Protein AF-A0A562WDZ0-F1 (afdb_monomer_lite)

Organism: NCBI:txid47875

Sequence (104 aa):
MWRRTAVRVGLAQTERVRPPLWSSRPQTVAVRRELVPAVRVQVRRWGVEVDAATVGRLGLVEFQNAAGHLVGAWRVPQVRVAQVRPGLVRLRALLVCPLTRTAV

Secondary structure (DSSP, 8-state):
-HHHHHHHTT--EEEEEPPPTTSSS-TTSPEEEEE---EEEEEETTEEEEEEE-BTTB-HHHHHHHHHHHHHHHT-SEEEEEEEETTEEEEEEESS-TTT----

Structure (mmCIF, N/CA/C/O backbone):
data_AF-A0A562WDZ0-F1
#
_entry.id   AF-A0A562WDZ0-F1
#
loop_
_atom_site.group_PDB
_atom_site.id
_atom_site.type_symbol
_atom_site.label_atom_id
_atom_site.label_alt_id
_atom_site.label_comp_id
_atom_site.label_asym_id
_atom_site.label_entity_id
_atom_site.label_seq_id
_atom_site.pdbx_PDB_ins_code
_atom_site.Cartn_x
_atom_site.Cartn_y
_atom_site.Cartn_z
_atom_site.occupancy
_atom_site.B_iso_or_equiv
_atom_site.auth_seq_id
_atom_site.auth_comp_id
_atom_site.auth_asym_id
_atom_site.auth_atom_id
_atom_site.pdbx_PDB_model_num
ATOM 1 N N . MET A 1 1 ? 0.479 -16.242 -5.091 1.00 71.94 1 MET A N 1
ATOM 2 C CA . MET A 1 1 ? -0.889 -16.106 -5.645 1.00 71.94 1 MET A CA 1
ATOM 3 C C . MET A 1 1 ? -1.180 -14.680 -6.132 1.00 71.94 1 MET A C 1
ATOM 5 O O . MET A 1 1 ? -1.587 -14.538 -7.275 1.00 71.94 1 MET A O 1
ATOM 9 N N . TRP A 1 2 ? -0.848 -13.638 -5.354 1.00 76.81 2 TRP A N 1
ATOM 10 C CA . TRP A 1 2 ? -1.072 -12.216 -5.686 1.00 76.81 2 TRP A CA 1
ATOM 11 C C . TRP A 1 2 ? -0.631 -11.764 -7.088 1.00 76.81 2 TRP A C 1
ATOM 13 O O . TRP A 1 2 ? -1.426 -11.160 -7.797 1.00 76.81 2 TRP A O 1
ATOM 23 N N . ARG A 1 3 ? 0.591 -12.108 -7.529 1.00 78.56 3 ARG A N 1
ATOM 24 C CA . ARG A 1 3 ? 1.109 -11.650 -8.831 1.00 78.56 3 ARG A CA 1
ATOM 25 C C . ARG A 1 3 ? 0.160 -11.967 -9.991 1.00 78.56 3 ARG A C 1
ATOM 27 O O . ARG A 1 3 ? -0.154 -11.077 -10.762 1.00 78.56 3 ARG A O 1
ATOM 34 N N . ARG A 1 4 ? -0.329 -13.212 -10.088 1.00 82.06 4 ARG A N 1
ATOM 35 C CA . ARG A 1 4 ? -1.247 -13.632 -11.166 1.00 82.06 4 ARG A CA 1
ATOM 36 C C . ARG A 1 4 ? -2.606 -12.945 -11.061 1.00 82.06 4 ARG A C 1
ATOM 38 O O . ARG A 1 4 ? -3.182 -12.603 -12.085 1.00 82.06 4 ARG A O 1
ATOM 45 N N . THR A 1 5 ? -3.116 -12.765 -9.844 1.00 81.94 5 THR A N 1
ATOM 46 C CA . THR A 1 5 ? -4.384 -12.068 -9.612 1.00 81.94 5 THR A CA 1
ATOM 47 C C . THR A 1 5 ? -4.288 -10.626 -10.078 1.00 81.94 5 THR A C 1
ATOM 49 O O . THR A 1 5 ? -5.119 -10.209 -10.872 1.00 81.94 5 THR A O 1
ATOM 52 N N . ALA A 1 6 ? -3.245 -9.906 -9.661 1.00 78.94 6 ALA A N 1
ATOM 53 C CA . ALA A 1 6 ? -3.036 -8.510 -10.020 1.00 78.94 6 ALA A CA 1
ATOM 54 C C . ALA A 1 6 ? -2.981 -8.305 -11.543 1.00 78.94 6 ALA A C 1
ATOM 56 O O . ALA A 1 6 ? -3.672 -7.430 -12.048 1.00 78.94 6 ALA A O 1
ATOM 57 N N . VAL A 1 7 ? -2.272 -9.174 -12.277 1.00 80.31 7 VAL A N 1
ATOM 58 C CA . VAL A 1 7 ? -2.290 -9.174 -13.755 1.00 80.31 7 VAL A CA 1
ATOM 59 C C . VAL A 1 7 ? -3.715 -9.326 -14.297 1.00 80.31 7 VAL A C 1
ATOM 61 O O . VAL A 1 7 ? -4.162 -8.535 -15.121 1.00 80.31 7 VAL A O 1
ATOM 64 N N . ARG A 1 8 ? -4.456 -10.335 -13.820 1.00 80.12 8 ARG A N 1
ATOM 65 C CA . ARG A 1 8 ? -5.803 -10.657 -14.324 1.00 80.12 8 ARG A CA 1
ATOM 66 C C . ARG A 1 8 ? -6.832 -9.564 -14.062 1.00 80.12 8 ARG A C 1
ATOM 68 O O . ARG A 1 8 ? -7.742 -9.408 -14.864 1.00 80.12 8 ARG A O 1
ATOM 75 N N . VAL A 1 9 ? -6.699 -8.838 -12.954 1.00 76.69 9 VAL A N 1
ATOM 76 C CA . VAL A 1 9 ? -7.614 -7.744 -12.598 1.00 76.69 9 VAL A CA 1
ATOM 77 C C . VAL A 1 9 ? -7.127 -6.374 -13.084 1.00 76.69 9 VAL A C 1
ATOM 79 O O . VAL A 1 9 ? -7.683 -5.357 -12.685 1.00 76.69 9 VAL A O 1
ATOM 82 N N . GLY A 1 10 ? -6.079 -6.322 -13.916 1.00 69.12 10 GLY A N 1
ATOM 83 C CA . GLY A 1 10 ? -5.545 -5.067 -14.458 1.00 69.12 10 GLY A CA 1
ATOM 84 C C . GLY A 1 10 ? -4.787 -4.201 -13.444 1.00 69.12 10 GLY A C 1
ATOM 85 O O . GLY A 1 10 ? -4.484 -3.047 -13.727 1.00 69.12 10 GLY A O 1
ATOM 86 N N . LEU A 1 11 ? -4.429 -4.749 -12.279 1.00 73.69 11 LEU A N 1
ATOM 87 C CA . LEU A 1 11 ? -3.598 -4.103 -11.255 1.00 73.69 11 LEU A CA 1
ATOM 88 C C . LEU A 1 11 ? -2.102 -4.308 -11.536 1.00 73.69 11 LEU A C 1
ATOM 90 O O . LEU A 1 11 ? -1.316 -4.667 -10.654 1.00 73.69 11 LEU A O 1
ATOM 94 N N . ALA A 1 12 ? -1.711 -4.106 -12.790 1.00 78.75 12 ALA A N 1
ATOM 95 C CA . ALA A 1 12 ? -0.340 -4.220 -13.247 1.00 78.75 12 ALA A CA 1
ATOM 96 C C . ALA A 1 12 ? -0.012 -3.052 -14.177 1.00 78.75 12 ALA A C 1
ATOM 98 O O . ALA A 1 12 ? -0.752 -2.751 -15.113 1.00 78.75 12 ALA A O 1
ATOM 99 N N . GLN A 1 13 ? 1.113 -2.384 -13.929 1.00 76.75 13 GLN A N 1
ATOM 100 C CA . GLN A 1 13 ? 1.575 -1.313 -14.799 1.00 76.75 13 GLN A CA 1
ATOM 101 C C . GLN A 1 13 ? 2.467 -1.905 -15.887 1.00 76.75 13 GLN A C 1
ATOM 103 O O . GLN A 1 13 ? 3.439 -2.594 -15.595 1.00 76.75 13 GLN A O 1
ATOM 108 N N . THR A 1 14 ? 2.164 -1.617 -17.150 1.00 80.50 14 THR A N 1
ATOM 109 C CA . THR A 1 14 ? 3.046 -1.991 -18.259 1.00 80.50 14 THR A CA 1
ATOM 110 C C . THR A 1 14 ? 3.945 -0.815 -18.611 1.00 80.50 14 THR A C 1
ATOM 112 O O . THR A 1 14 ? 3.466 0.270 -18.931 1.00 80.50 14 THR A O 1
ATOM 115 N N . GLU A 1 15 ? 5.252 -1.034 -18.583 1.00 78.69 15 GLU A N 1
ATOM 116 C CA . GLU A 1 15 ? 6.261 -0.063 -18.992 1.00 78.69 15 GLU A CA 1
ATOM 117 C C . GLU A 1 15 ? 6.969 -0.544 -20.264 1.00 78.69 15 GLU A C 1
ATOM 119 O O . GLU A 1 15 ? 7.168 -1.743 -20.463 1.00 78.69 15 GLU A O 1
ATOM 124 N N . ARG A 1 16 ? 7.354 0.383 -21.147 1.00 77.94 16 ARG A N 1
ATOM 125 C CA . ARG A 1 16 ? 8.248 0.081 -22.272 1.00 77.94 16 ARG A CA 1
ATOM 126 C 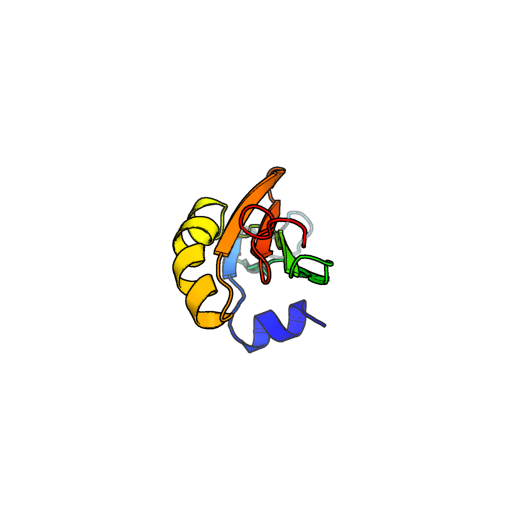C . ARG A 1 16 ? 9.686 0.284 -21.815 1.00 77.94 16 ARG A C 1
ATOM 128 O O . ARG A 1 16 ? 10.072 1.401 -21.497 1.00 77.94 16 ARG A O 1
ATOM 135 N N . VAL A 1 17 ? 10.469 -0.785 -21.820 1.00 78.62 17 VAL A N 1
ATOM 136 C CA . VAL A 1 17 ? 11.868 -0.780 -21.388 1.00 78.62 17 VAL A CA 1
ATOM 137 C C . VAL A 1 17 ? 12.739 -1.286 -22.533 1.00 78.62 17 VAL A C 1
ATOM 139 O O . VAL A 1 17 ? 12.296 -2.091 -23.360 1.00 78.62 17 VAL A O 1
ATOM 142 N N . ARG A 1 18 ? 13.988 -0.815 -22.598 1.00 76.31 18 ARG A N 1
ATOM 143 C CA . ARG A 1 18 ? 14.978 -1.415 -23.497 1.00 76.31 18 ARG A CA 1
ATOM 144 C C . ARG A 1 18 ? 15.192 -2.889 -23.126 1.00 76.31 18 ARG A C 1
ATOM 146 O O . ARG A 1 18 ? 15.087 -3.237 -21.946 1.00 76.31 18 ARG A O 1
ATOM 153 N N . PRO A 1 19 ? 15.483 -3.760 -24.104 1.00 76.56 19 PRO A N 1
ATOM 154 C CA . PRO A 1 19 ? 15.826 -5.139 -23.808 1.00 76.56 19 PRO A CA 1
ATOM 155 C C . PRO A 1 19 ? 17.031 -5.185 -22.857 1.00 76.56 19 PRO A C 1
ATOM 157 O O . PRO A 1 19 ? 17.943 -4.365 -22.996 1.00 76.56 19 PRO A O 1
ATOM 160 N N . PRO A 1 20 ? 17.059 -6.115 -21.889 1.00 78.50 20 PRO A N 1
ATOM 161 C CA . PRO A 1 20 ? 18.239 -6.291 -21.060 1.00 78.50 20 PRO A CA 1
ATOM 162 C C . PRO A 1 20 ? 19.452 -6.677 -21.918 1.00 78.50 20 PRO A C 1
ATOM 164 O O . PRO A 1 20 ? 19.304 -7.355 -22.936 1.00 78.50 20 PRO A O 1
ATOM 167 N N . LEU A 1 21 ? 20.651 -6.279 -21.478 1.00 78.12 21 LEU A N 1
ATOM 168 C CA . LEU A 1 21 ? 21.916 -6.483 -22.207 1.00 78.12 21 LEU A CA 1
ATOM 169 C C . LEU A 1 21 ? 22.209 -7.955 -22.537 1.00 78.12 21 LEU A C 1
ATOM 171 O O . LEU A 1 21 ? 22.871 -8.239 -23.524 1.00 78.12 21 LEU A O 1
ATOM 175 N N . TRP A 1 22 ? 21.687 -8.884 -21.734 1.00 77.19 22 TRP A N 1
ATOM 176 C CA . TRP A 1 22 ? 21.825 -10.328 -21.934 1.00 77.19 22 TRP A CA 1
ATOM 177 C C . TRP A 1 22 ? 20.794 -10.925 -22.907 1.00 77.19 22 TRP A C 1
ATOM 179 O O . TRP A 1 22 ? 20.811 -12.129 -23.151 1.00 77.19 22 TRP A O 1
ATOM 189 N N . SER A 1 23 ? 19.866 -10.127 -23.444 1.00 79.75 23 SER A N 1
ATOM 190 C CA . SER A 1 23 ? 18.858 -10.620 -24.385 1.00 79.75 23 SER A CA 1
ATOM 191 C C . SER A 1 23 ? 19.358 -10.583 -25.827 1.00 79.75 23 SER A C 1
ATOM 193 O O . SER A 1 23 ? 19.964 -9.610 -26.261 1.00 79.75 23 SER A O 1
ATOM 195 N N . SER A 1 24 ? 19.005 -11.603 -26.610 1.00 79.94 24 SER A N 1
ATOM 196 C CA . SER A 1 24 ? 19.299 -11.687 -28.051 1.00 79.94 24 SER A CA 1
ATOM 197 C C . SER A 1 24 ? 18.479 -10.707 -28.906 1.00 79.94 24 SER A C 1
ATOM 199 O O . SER A 1 24 ? 18.517 -10.770 -30.132 1.00 79.94 24 SER A O 1
ATOM 201 N N . ARG A 1 25 ? 17.669 -9.841 -28.281 1.00 76.81 25 ARG A N 1
ATOM 202 C CA . ARG A 1 25 ? 16.798 -8.895 -28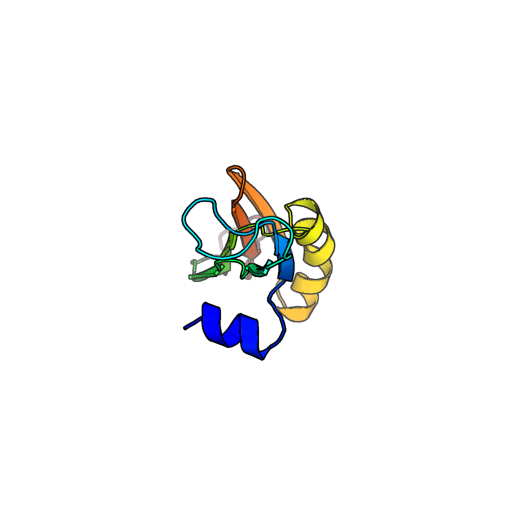.984 1.00 76.81 25 ARG A CA 1
ATOM 203 C C . ARG A 1 25 ? 17.585 -7.631 -29.339 1.00 76.81 25 ARG A C 1
ATOM 205 O O . ARG A 1 25 ? 18.309 -7.126 -28.481 1.00 76.81 25 ARG A O 1
ATOM 212 N N . PRO A 1 26 ? 17.398 -7.066 -30.544 1.00 79.19 26 PRO A N 1
ATOM 213 C CA . PRO A 1 26 ? 18.021 -5.797 -30.902 1.00 79.19 26 PRO A CA 1
ATOM 214 C C . PRO A 1 26 ? 17.626 -4.701 -29.905 1.00 79.19 26 PRO A C 1
ATOM 216 O O . PRO A 1 26 ? 16.447 -4.568 -29.573 1.00 79.19 26 PRO A O 1
ATOM 219 N N . GLN A 1 27 ? 18.586 -3.883 -29.456 1.00 73.94 27 GLN A N 1
ATOM 220 C CA . GLN A 1 27 ? 18.336 -2.805 -28.480 1.00 73.94 27 GLN A CA 1
ATOM 221 C C . GLN A 1 27 ? 17.356 -1.729 -28.983 1.00 73.94 27 GLN A C 1
ATOM 223 O O . GLN A 1 27 ? 16.826 -0.949 -28.191 1.00 73.94 27 GLN A O 1
ATOM 228 N N . THR A 1 28 ? 17.096 -1.705 -30.290 1.00 73.25 28 THR A N 1
ATOM 229 C CA . THR A 1 28 ? 16.113 -0.852 -30.965 1.00 73.25 28 THR A CA 1
ATOM 230 C C . THR A 1 28 ? 14.664 -1.302 -30.749 1.00 73.25 28 THR A C 1
ATOM 232 O O . THR A 1 28 ? 13.744 -0.525 -30.998 1.00 73.25 28 THR A O 1
ATOM 235 N N . VAL A 1 29 ? 14.429 -2.522 -30.252 1.00 76.19 29 VAL A N 1
ATOM 236 C CA . VAL A 1 29 ? 13.083 -3.073 -30.035 1.00 76.19 29 VAL A CA 1
ATOM 237 C C . VAL A 1 29 ? 12.636 -2.843 -28.591 1.00 76.19 29 VAL A C 1
ATOM 239 O O . VAL A 1 29 ? 13.205 -3.398 -27.655 1.00 76.19 29 VAL A O 1
ATOM 242 N N . ALA A 1 30 ? 11.573 -2.061 -28.390 1.00 75.50 30 ALA A N 1
ATOM 243 C CA . ALA A 1 30 ? 11.003 -1.841 -27.061 1.00 75.50 30 ALA A CA 1
ATOM 244 C C . ALA A 1 30 ? 10.338 -3.118 -26.514 1.00 75.50 30 ALA A C 1
ATOM 246 O O . ALA A 1 30 ? 9.452 -3.697 -27.145 1.00 75.50 30 ALA A O 1
ATOM 247 N N . VAL A 1 31 ? 10.717 -3.528 -25.302 1.00 78.19 31 VAL A N 1
ATOM 248 C CA . VAL A 1 31 ? 10.117 -4.666 -24.595 1.00 78.19 31 VAL A CA 1
ATOM 249 C C . VAL A 1 31 ? 9.110 -4.147 -23.572 1.00 78.19 31 VAL A C 1
ATOM 251 O O . VAL A 1 31 ? 9.377 -3.190 -22.849 1.00 78.19 31 VAL A O 1
ATOM 254 N N . ARG A 1 32 ? 7.935 -4.778 -23.490 1.00 78.81 32 ARG A N 1
ATOM 255 C CA . ARG A 1 32 ? 6.953 -4.481 -22.439 1.00 78.81 32 ARG A CA 1
ATOM 256 C C . ARG A 1 32 ? 7.332 -5.221 -21.161 1.00 78.81 32 ARG A C 1
ATOM 258 O O . ARG A 1 32 ? 7.398 -6.449 -21.155 1.00 78.81 32 ARG A O 1
ATOM 265 N N . ARG A 1 33 ? 7.568 -4.475 -20.087 1.00 79.19 33 ARG A N 1
ATOM 266 C CA . ARG A 1 33 ? 7.787 -4.997 -18.741 1.00 79.19 33 ARG A CA 1
ATOM 267 C C . ARG A 1 33 ? 6.533 -4.770 -17.914 1.00 79.19 3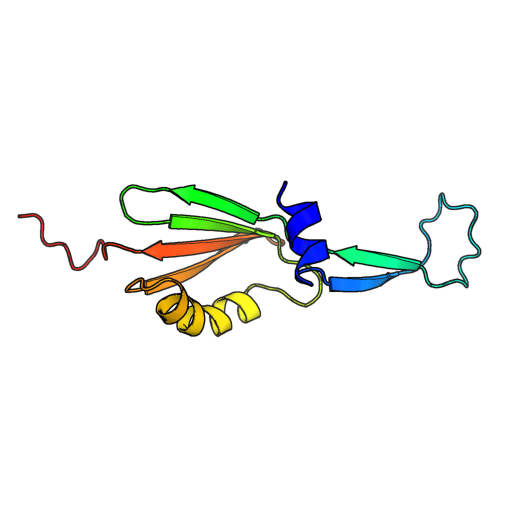3 ARG A C 1
ATOM 269 O O . ARG A 1 33 ? 6.049 -3.650 -17.808 1.00 79.19 33 ARG A O 1
ATO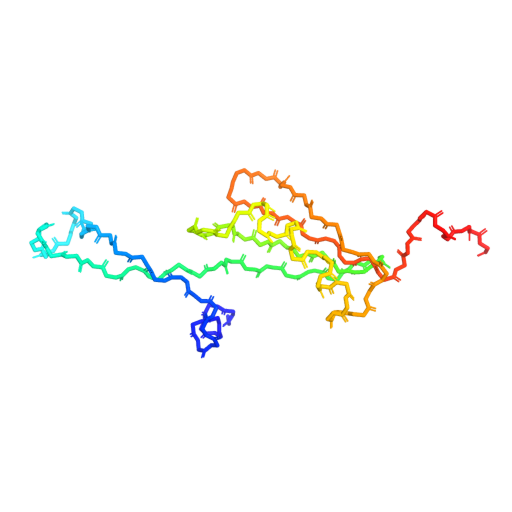M 276 N N . GLU A 1 34 ? 6.036 -5.838 -17.310 1.00 82.56 34 GLU A N 1
ATOM 277 C CA . GLU A 1 34 ? 4.922 -5.768 -16.376 1.00 82.56 34 GLU A CA 1
ATOM 278 C C . GLU A 1 34 ? 5.444 -5.556 -14.950 1.00 82.56 34 GLU A C 1
ATOM 280 O O . GLU A 1 34 ? 6.248 -6.341 -14.434 1.00 82.56 34 GLU A O 1
ATOM 285 N N . LEU A 1 35 ? 4.994 -4.476 -14.320 1.00 81.12 35 LEU A N 1
ATOM 286 C CA . LEU A 1 35 ? 5.281 -4.116 -12.943 1.00 81.12 35 LEU A CA 1
ATOM 287 C C . LEU A 1 35 ? 4.046 -4.412 -12.098 1.00 81.12 35 LEU A C 1
ATOM 289 O O . LEU A 1 35 ? 3.016 -3.750 -12.207 1.00 81.12 35 LEU A O 1
ATOM 293 N N . VAL A 1 36 ? 4.172 -5.419 -11.240 1.00 83.75 36 VAL A N 1
ATOM 294 C CA . VAL A 1 36 ? 3.130 -5.797 -10.288 1.00 83.75 36 VAL A CA 1
ATOM 295 C C . VAL A 1 36 ? 3.601 -5.394 -8.894 1.00 83.75 36 VAL A C 1
ATOM 297 O O . VAL A 1 36 ? 4.661 -5.874 -8.476 1.00 83.75 36 VAL A O 1
ATOM 300 N N . PRO A 1 37 ? 2.860 -4.541 -8.163 1.00 81.06 37 PRO A N 1
ATOM 301 C CA . PRO A 1 37 ? 3.241 -4.179 -6.804 1.00 81.06 37 PRO A CA 1
ATOM 302 C C . PRO A 1 37 ? 3.216 -5.433 -5.937 1.00 81.06 37 PRO A C 1
ATOM 304 O O . PRO A 1 37 ? 2.245 -6.183 -5.955 1.00 81.06 37 PRO A O 1
ATOM 307 N N . ALA A 1 38 ? 4.268 -5.694 -5.168 1.00 88.00 38 ALA A N 1
ATOM 308 C CA . ALA A 1 38 ? 4.222 -6.743 -4.157 1.00 88.00 38 ALA A CA 1
ATOM 309 C C . ALA A 1 38 ? 3.387 -6.247 -2.972 1.00 88.00 38 ALA A C 1
ATOM 311 O O . ALA A 1 38 ? 3.686 -5.190 -2.428 1.00 88.00 38 ALA A O 1
ATOM 312 N N . VAL A 1 39 ? 2.360 -7.001 -2.576 1.00 90.50 39 VAL A N 1
ATOM 313 C CA . VAL A 1 39 ? 1.493 -6.651 -1.446 1.00 90.50 39 VAL A CA 1
ATOM 314 C C . VAL A 1 39 ? 1.537 -7.762 -0.404 1.00 90.50 39 VAL A C 1
ATOM 316 O O . VAL A 1 39 ? 1.378 -8.941 -0.732 1.00 90.50 39 VAL A O 1
ATOM 319 N N . ARG A 1 40 ? 1.742 -7.383 0.857 1.00 93.19 40 ARG A N 1
ATOM 320 C CA . ARG A 1 40 ? 1.674 -8.264 2.023 1.00 93.19 40 ARG A CA 1
ATOM 321 C C . ARG A 1 40 ? 0.676 -7.695 3.018 1.00 93.19 40 ARG A C 1
ATOM 323 O O . ARG A 1 40 ? 0.816 -6.561 3.452 1.00 93.19 40 ARG A O 1
ATOM 330 N N . VAL A 1 41 ? -0.299 -8.509 3.404 1.00 94.06 41 VAL A N 1
ATOM 331 C CA . VAL A 1 41 ? -1.339 -8.140 4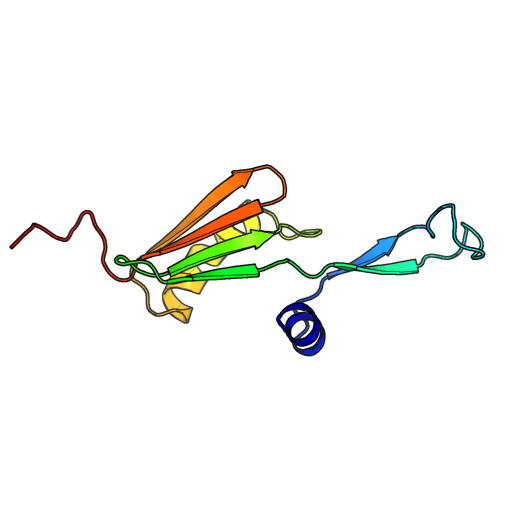.368 1.00 94.06 41 VAL A CA 1
ATOM 332 C C . VAL A 1 41 ? -1.107 -8.902 5.667 1.00 94.06 41 VAL A C 1
ATOM 334 O O . VAL A 1 41 ? -0.835 -10.104 5.645 1.00 94.06 41 VAL A O 1
ATOM 337 N N . GLN A 1 42 ? -1.193 -8.206 6.796 1.00 95.06 42 GLN A N 1
ATOM 338 C CA . GLN A 1 42 ? -1.062 -8.771 8.134 1.00 95.06 42 GLN A CA 1
ATOM 339 C C . GLN A 1 42 ? -2.192 -8.259 9.024 1.00 95.06 42 GLN A C 1
ATOM 341 O O . GLN A 1 42 ? -2.379 -7.054 9.186 1.00 95.06 42 GLN A O 1
ATOM 346 N N . VAL A 1 43 ? -2.924 -9.183 9.640 1.00 93.31 43 VAL A N 1
ATOM 347 C CA . VAL A 1 43 ? -3.923 -8.839 10.655 1.00 93.31 43 VAL A CA 1
ATOM 348 C C . VAL A 1 43 ? -3.202 -8.500 11.958 1.00 93.31 43 VAL A C 1
ATOM 350 O O . VAL A 1 43 ? -2.277 -9.198 12.380 1.00 93.31 43 VAL A O 1
ATOM 353 N N . ARG A 1 44 ? -3.610 -7.404 12.592 1.00 91.62 44 ARG A N 1
ATOM 354 C CA . ARG A 1 44 ? -3.082 -6.905 13.864 1.00 91.62 44 ARG A CA 1
ATOM 355 C C . ARG A 1 44 ? -4.235 -6.716 14.847 1.00 91.62 44 ARG A C 1
ATOM 357 O O . ARG A 1 44 ? -5.387 -6.594 14.452 1.00 91.62 44 ARG A O 1
ATOM 364 N N . ARG A 1 45 ? -3.928 -6.623 16.145 1.00 88.50 45 ARG A N 1
ATOM 365 C CA . ARG A 1 45 ? -4.950 -6.426 17.195 1.00 88.50 45 ARG A CA 1
ATOM 366 C C . ARG A 1 45 ? -5.788 -5.151 17.006 1.00 88.50 45 ARG A C 1
ATOM 368 O O . ARG A 1 45 ? -6.919 -5.095 17.462 1.00 88.50 45 ARG A O 1
ATOM 375 N N . TRP A 1 46 ? -5.229 -4.137 16.350 1.00 86.50 46 TRP A N 1
ATOM 376 C CA . TRP A 1 46 ? -5.868 -2.841 16.099 1.00 86.50 46 TRP A CA 1
ATOM 377 C C . TRP A 1 46 ? -6.519 -2.722 14.708 1.00 86.50 46 TRP A C 1
ATOM 379 O O . TRP A 1 46 ? -7.154 -1.706 14.418 1.00 86.50 46 TRP A O 1
ATOM 389 N N . GLY A 1 47 ? -6.355 -3.710 13.822 1.00 91.31 47 GLY A N 1
ATOM 390 C CA . GLY A 1 47 ? -6.800 -3.611 12.431 1.00 91.31 47 GLY A CA 1
ATOM 391 C C . GLY A 1 47 ? -5.925 -4.395 11.459 1.00 91.31 47 GLY A C 1
ATOM 392 O O . GLY A 1 47 ? -5.524 -5.524 11.734 1.00 91.31 47 GLY A O 1
ATOM 393 N N . VAL A 1 48 ? -5.622 -3.797 10.310 1.00 94.38 48 VAL A N 1
ATOM 394 C CA . VAL A 1 48 ? -4.857 -4.437 9.234 1.00 94.38 48 VAL A CA 1
ATOM 395 C C . VAL A 1 48 ? -3.650 -3.584 8.859 1.00 94.38 48 VAL A C 1
ATOM 397 O O . VAL A 1 48 ? -3.754 -2.378 8.632 1.00 94.38 48 VAL A O 1
ATOM 400 N N . GLU A 1 49 ? -2.492 -4.229 8.779 1.00 95.44 49 GLU A N 1
ATOM 401 C CA . GLU A 1 49 ? -1.260 -3.667 8.238 1.00 95.44 49 GLU A CA 1
ATOM 402 C C . GLU A 1 49 ? -1.048 -4.208 6.821 1.00 95.44 49 GLU A C 1
ATOM 404 O O . GLU A 1 49 ? -1.114 -5.417 6.594 1.00 95.44 49 GLU A O 1
ATOM 409 N N . VAL A 1 50 ? -0.805 -3.317 5.863 1.00 95.50 50 VAL A N 1
ATOM 410 C CA . VAL A 1 50 ? -0.546 -3.673 4.467 1.00 95.50 50 VAL A CA 1
ATOM 411 C C . VAL A 1 50 ? 0.772 -3.054 4.038 1.00 95.50 50 VAL A C 1
ATOM 413 O O . VAL A 1 50 ? 0.895 -1.835 3.980 1.00 95.50 50 VAL A O 1
ATOM 416 N N . ASP A 1 51 ? 1.741 -3.892 3.702 1.00 95.75 51 ASP A N 1
ATOM 417 C CA . ASP A 1 51 ? 2.981 -3.472 3.059 1.00 95.75 51 ASP A CA 1
ATOM 418 C C . ASP A 1 51 ? 2.818 -3.596 1.546 1.00 95.75 51 ASP A C 1
ATOM 420 O O . ASP A 1 51 ? 2.515 -4.680 1.042 1.00 95.75 51 ASP A O 1
ATOM 424 N N . ALA A 1 52 ? 3.020 -2.499 0.821 1.00 92.88 52 ALA A N 1
ATOM 425 C CA . ALA A 1 52 ? 2.900 -2.446 -0.630 1.00 92.88 52 ALA A CA 1
ATOM 426 C C . ALA A 1 52 ? 4.172 -1.866 -1.259 1.00 92.88 52 ALA A C 1
ATOM 428 O O . ALA A 1 52 ? 4.652 -0.798 -0.874 1.00 92.88 52 ALA A O 1
ATOM 429 N N . ALA A 1 53 ? 4.732 -2.575 -2.237 1.00 91.94 53 ALA A N 1
ATOM 430 C CA . ALA A 1 53 ? 5.841 -2.066 -3.028 1.00 91.94 53 ALA A CA 1
ATOM 431 C C . ALA A 1 53 ? 5.346 -0.994 -4.007 1.00 91.94 53 ALA A C 1
ATOM 433 O O . ALA A 1 53 ? 4.351 -1.200 -4.705 1.00 91.94 53 ALA A O 1
ATOM 434 N N . THR A 1 54 ? 6.067 0.120 -4.088 1.00 89.69 54 THR A N 1
ATOM 435 C CA . THR A 1 54 ? 5.805 1.175 -5.074 1.00 89.69 54 THR A CA 1
ATOM 436 C C . THR A 1 54 ? 6.317 0.728 -6.438 1.00 89.69 54 THR A C 1
ATOM 438 O O . THR A 1 54 ? 7.434 0.213 -6.542 1.00 89.69 54 THR A O 1
ATOM 441 N N . VAL A 1 55 ? 5.526 0.925 -7.487 1.00 85.62 55 VAL A N 1
ATOM 442 C CA . VAL A 1 55 ? 5.870 0.502 -8.851 1.00 85.62 55 VAL A CA 1
ATOM 443 C C . VAL A 1 55 ? 5.490 1.578 -9.853 1.00 85.62 55 VAL A C 1
ATOM 445 O O . VAL A 1 55 ? 4.373 2.083 -9.826 1.00 85.62 55 VAL A O 1
ATOM 448 N N . GLY A 1 56 ? 6.417 1.909 -10.754 1.00 81.88 56 GLY A N 1
ATOM 449 C CA . GLY A 1 56 ? 6.190 2.891 -11.810 1.00 81.88 56 GLY A CA 1
ATOM 450 C C . GLY A 1 56 ? 5.682 4.228 -11.265 1.00 81.88 56 GLY A C 1
ATOM 451 O O . GLY A 1 56 ? 6.425 4.934 -10.592 1.00 81.88 56 GLY A O 1
ATOM 452 N N . ARG A 1 57 ? 4.421 4.567 -11.564 1.00 81.25 57 ARG A N 1
ATOM 453 C CA . ARG A 1 57 ? 3.774 5.822 -11.131 1.00 81.25 57 ARG A CA 1
ATOM 454 C C . ARG A 1 57 ? 3.040 5.713 -9.790 1.00 81.25 57 ARG A C 1
ATOM 456 O O . ARG A 1 57 ? 2.432 6.682 -9.368 1.00 81.25 57 ARG A O 1
ATOM 463 N N . LEU A 1 58 ? 3.051 4.550 -9.142 1.00 83.75 58 LEU A N 1
ATOM 464 C CA . LEU A 1 58 ? 2.411 4.333 -7.844 1.00 83.75 58 LEU A CA 1
ATOM 465 C C . LEU A 1 58 ? 3.444 4.483 -6.728 1.00 83.75 58 LEU A C 1
ATOM 467 O O . LEU A 1 58 ? 4.134 3.517 -6.390 1.00 83.75 58 LEU A O 1
ATOM 471 N N . GLY A 1 59 ? 3.555 5.692 -6.181 1.00 88.62 59 GLY A N 1
ATOM 472 C CA . GLY A 1 59 ? 4.422 6.066 -5.069 1.00 88.62 59 GLY A CA 1
ATOM 473 C C . GLY A 1 59 ? 3.641 6.431 -3.803 1.00 88.62 59 GLY A C 1
ATOM 474 O O . GLY A 1 59 ? 2.444 6.179 -3.679 1.00 88.62 59 GLY A O 1
ATOM 475 N N . LEU A 1 60 ? 4.341 7.010 -2.820 1.00 92.81 60 LEU A N 1
ATOM 476 C CA . LEU A 1 60 ? 3.758 7.383 -1.524 1.00 92.81 60 LEU A CA 1
ATOM 477 C C . LEU A 1 60 ? 2.543 8.308 -1.671 1.00 92.81 60 LEU A C 1
ATOM 479 O O . LEU A 1 60 ? 1.531 8.088 -1.008 1.00 92.81 60 LEU A O 1
ATOM 483 N N . VAL A 1 61 ? 2.655 9.318 -2.535 1.00 93.25 61 VAL A N 1
ATOM 484 C CA . VAL A 1 61 ? 1.631 10.351 -2.727 1.00 93.25 61 VAL A CA 1
ATOM 485 C C . VAL A 1 61 ? 0.348 9.742 -3.281 1.00 93.25 61 VAL A C 1
ATOM 487 O O . VAL A 1 61 ? -0.735 10.030 -2.782 1.00 93.25 61 VAL A O 1
ATOM 490 N N . GLU A 1 62 ? 0.450 8.831 -4.247 1.00 92.50 62 GLU A N 1
ATOM 491 C CA . GLU A 1 62 ? -0.710 8.149 -4.819 1.00 92.50 62 GLU A CA 1
ATOM 492 C C . GLU A 1 62 ? -1.447 7.322 -3.758 1.00 92.50 62 GLU A C 1
ATOM 494 O O . GLU A 1 62 ? -2.676 7.372 -3.677 1.00 92.50 62 GLU A O 1
ATOM 499 N N . PHE A 1 63 ? -0.713 6.616 -2.890 1.00 92.31 63 PHE A N 1
ATOM 500 C CA . PHE A 1 63 ? -1.324 5.885 -1.777 1.00 92.31 63 PHE A CA 1
ATOM 501 C C . PHE A 1 63 ? -1.944 6.817 -0.727 1.00 92.31 63 PHE A C 1
ATOM 503 O O . PHE A 1 63 ? -3.007 6.502 -0.193 1.00 92.31 63 PHE A O 1
ATOM 510 N N . GLN A 1 64 ? -1.315 7.958 -0.432 1.00 95.31 64 GLN A N 1
ATOM 511 C CA . GLN A 1 64 ? -1.863 8.959 0.488 1.00 95.31 64 GLN A CA 1
ATOM 512 C C . GLN A 1 64 ? -3.154 9.579 -0.055 1.00 95.31 64 GLN A C 1
ATOM 514 O O . GLN A 1 64 ? -4.144 9.642 0.671 1.00 95.31 64 GLN A O 1
ATOM 519 N N . ASN A 1 65 ? -3.185 9.939 -1.338 1.00 94.94 65 ASN A N 1
ATOM 520 C CA . ASN A 1 65 ? -4.377 10.469 -2.001 1.00 94.94 65 ASN A CA 1
ATOM 521 C C . ASN A 1 65 ? -5.521 9.443 -2.017 1.00 94.94 65 ASN A C 1
ATOM 523 O O . ASN A 1 65 ? -6.684 9.797 -1.831 1.00 94.94 65 ASN A O 1
ATOM 527 N N . ALA A 1 66 ? -5.200 8.156 -2.175 1.00 92.88 66 ALA A N 1
ATOM 528 C CA . ALA A 1 66 ? -6.184 7.079 -2.126 1.00 92.88 66 ALA A CA 1
ATOM 529 C C . ALA A 1 66 ? -6.695 6.767 -0.706 1.00 92.88 66 ALA A C 1
ATOM 531 O O . ALA A 1 66 ? -7.725 6.106 -0.569 1.00 92.88 66 ALA A O 1
ATOM 532 N N . ALA A 1 67 ? -6.025 7.223 0.359 1.00 93.56 67 ALA A N 1
ATOM 533 C CA . ALA A 1 67 ? -6.343 6.827 1.733 1.00 93.56 67 ALA A CA 1
ATOM 534 C C . ALA A 1 67 ? -7.798 7.137 2.130 1.00 93.56 67 ALA A C 1
ATOM 536 O O . ALA A 1 67 ? -8.448 6.304 2.763 1.00 93.56 67 ALA A O 1
ATOM 537 N N . GLY A 1 68 ? -8.332 8.289 1.709 1.00 92.94 68 GLY A N 1
ATOM 538 C CA . GLY A 1 68 ? -9.729 8.658 1.960 1.00 92.94 68 GLY A CA 1
ATOM 539 C C . GLY A 1 68 ? -10.728 7.738 1.251 1.00 92.94 68 GLY A C 1
ATOM 540 O O . GLY A 1 68 ? -11.731 7.338 1.835 1.00 92.94 68 GLY A O 1
ATOM 541 N N . HIS A 1 69 ? -10.423 7.320 0.021 1.00 94.12 69 HIS A N 1
ATOM 542 C CA . HIS A 1 69 ? -11.239 6.334 -0.686 1.00 94.12 69 HIS A CA 1
ATOM 543 C C . HIS A 1 69 ? -11.191 4.960 0.004 1.00 94.12 69 HIS A C 1
ATOM 545 O O . HIS A 1 69 ? -12.222 4.307 0.167 1.00 94.12 69 HIS A O 1
ATOM 551 N N . LEU A 1 70 ? -10.008 4.542 0.468 1.00 93.25 70 LEU A N 1
ATOM 552 C CA . LEU A 1 70 ? -9.819 3.268 1.168 1.00 93.25 70 LEU A CA 1
ATOM 553 C C . LEU A 1 70 ? -10.580 3.203 2.498 1.00 93.25 70 LEU A C 1
ATOM 555 O O . LEU A 1 70 ? -11.077 2.136 2.846 1.00 93.25 70 LEU A O 1
ATOM 559 N N . VAL A 1 71 ? -10.724 4.324 3.212 1.00 94.44 71 VAL A N 1
ATOM 560 C CA . VAL A 1 71 ? -11.581 4.425 4.410 1.00 94.44 71 VAL A CA 1
ATOM 561 C C . VAL A 1 71 ? -13.010 3.972 4.100 1.00 94.44 71 VAL A C 1
ATOM 563 O O . VAL A 1 71 ? -13.535 3.088 4.780 1.00 94.44 71 VAL A O 1
ATOM 566 N N . GLY A 1 72 ? -13.610 4.504 3.031 1.00 92.88 72 GLY A N 1
ATOM 567 C CA . GLY A 1 72 ? -14.958 4.125 2.603 1.00 92.88 72 GLY A CA 1
ATOM 568 C C . GLY A 1 72 ? -15.033 2.687 2.085 1.00 92.88 72 GLY A C 1
ATOM 569 O O . GLY A 1 72 ? -15.903 1.921 2.500 1.00 92.88 72 GLY A O 1
ATOM 570 N N . ALA A 1 73 ? -14.090 2.295 1.226 1.00 93.50 73 ALA A N 1
ATOM 571 C CA . ALA A 1 73 ? -14.071 0.970 0.608 1.00 93.50 73 ALA A CA 1
ATOM 572 C C . ALA A 1 73 ? -13.877 -0.164 1.628 1.00 93.50 73 ALA A C 1
ATOM 574 O O . ALA A 1 73 ? -14.488 -1.224 1.504 1.00 93.50 73 ALA A O 1
ATOM 575 N N . TRP A 1 74 ? -13.036 0.048 2.643 1.00 92.50 74 TRP A N 1
ATOM 576 C CA . TRP A 1 74 ? -12.737 -0.954 3.671 1.00 92.50 74 TRP A CA 1
ATOM 577 C C . TRP A 1 74 ? -13.604 -0.820 4.922 1.00 92.50 74 TRP A C 1
ATOM 579 O O . TRP A 1 74 ? -13.496 -1.660 5.813 1.00 92.50 74 TRP A O 1
ATOM 589 N N . ARG A 1 75 ? -14.466 0.205 4.991 1.00 91.50 75 ARG A N 1
ATOM 590 C CA . ARG A 1 75 ? -15.337 0.496 6.142 1.00 91.50 75 ARG A CA 1
ATOM 591 C C . ARG A 1 75 ? -14.555 0.592 7.456 1.00 91.50 75 ARG A C 1
ATOM 593 O O . ARG A 1 75 ? -14.972 0.058 8.482 1.00 91.50 75 ARG A O 1
ATOM 600 N N . VAL A 1 76 ? -13.406 1.265 7.415 1.00 91.94 76 VAL A N 1
ATOM 601 C CA . VAL A 1 76 ? -12.544 1.486 8.585 1.00 91.94 76 VAL A CA 1
ATOM 602 C C . VAL A 1 76 ? -12.533 2.965 8.968 1.00 91.94 76 VAL A C 1
ATOM 604 O O . VAL A 1 76 ? -12.496 3.799 8.071 1.00 91.94 76 VAL A O 1
ATOM 607 N N . PRO A 1 77 ? -12.499 3.326 10.262 1.00 91.75 77 PRO A N 1
ATOM 608 C CA . PRO A 1 77 ? -12.446 4.725 10.694 1.00 91.75 77 PRO A CA 1
ATOM 609 C C . PRO A 1 77 ? -11.277 5.533 10.122 1.00 91.75 77 PRO A C 1
ATOM 611 O O . PRO A 1 77 ? -11.408 6.727 9.868 1.00 91.75 77 PRO A O 1
ATOM 614 N N . GLN A 1 78 ? -10.109 4.904 9.961 1.00 92.62 78 GLN A N 1
ATOM 615 C CA . GLN A 1 78 ? -8.910 5.596 9.504 1.00 92.62 78 GLN A CA 1
ATOM 616 C C . GLN A 1 78 ? -7.985 4.663 8.724 1.00 92.62 78 GLN A C 1
ATOM 618 O O . GLN A 1 78 ? -7.690 3.548 9.157 1.00 92.62 78 GLN A O 1
ATOM 623 N N . VAL A 1 79 ? -7.441 5.174 7.620 1.00 95.19 79 VAL A N 1
ATOM 624 C CA . VAL A 1 79 ? -6.292 4.593 6.923 1.00 95.19 79 VAL A CA 1
ATOM 625 C C . VAL A 1 79 ? -5.129 5.571 7.025 1.00 95.19 79 VAL A C 1
ATOM 627 O O . VAL A 1 79 ? -5.249 6.733 6.646 1.00 95.19 79 VAL A O 1
ATOM 630 N N . ARG A 1 80 ? -3.993 5.111 7.552 1.00 94.75 80 ARG A N 1
ATOM 631 C CA . ARG A 1 80 ? -2.739 5.876 7.570 1.00 94.75 80 ARG A CA 1
ATOM 632 C C . ARG A 1 80 ? -1.756 5.275 6.587 1.00 94.75 80 ARG A C 1
ATOM 634 O O . ARG A 1 80 ? -1.604 4.059 6.560 1.00 94.75 80 ARG A O 1
ATOM 641 N N . VAL A 1 81 ? -1.057 6.119 5.841 1.00 96.06 81 VAL A N 1
ATOM 642 C CA . VAL A 1 81 ? -0.053 5.699 4.859 1.00 96.06 81 VAL A CA 1
ATOM 643 C C . VAL A 1 81 ? 1.283 6.330 5.220 1.00 96.06 81 VAL A C 1
ATOM 645 O O . VAL A 1 81 ? 1.370 7.546 5.387 1.00 96.06 81 VAL A O 1
ATOM 648 N N . ALA A 1 82 ? 2.317 5.506 5.346 1.00 96.19 82 ALA A N 1
ATOM 649 C CA . ALA A 1 82 ? 3.672 5.944 5.651 1.00 96.19 82 ALA A CA 1
ATOM 650 C C . ALA A 1 82 ? 4.690 5.230 4.761 1.00 96.19 82 ALA A C 1
ATOM 652 O O . ALA A 1 82 ? 4.500 4.077 4.371 1.00 96.19 82 ALA A O 1
ATOM 653 N N . GLN A 1 83 ? 5.800 5.900 4.465 1.00 95.88 83 GLN A N 1
ATOM 654 C CA . GLN A 1 83 ? 6.931 5.277 3.792 1.00 95.88 83 GLN A CA 1
ATOM 655 C C . GLN A 1 83 ? 7.768 4.501 4.811 1.00 95.88 83 GLN A C 1
ATOM 657 O O . GLN A 1 83 ? 8.194 5.058 5.818 1.00 95.88 83 GLN A O 1
ATOM 662 N N . VAL A 1 84 ? 8.004 3.213 4.548 1.00 96.00 84 VAL A N 1
ATOM 663 C CA . VAL A 1 84 ? 8.889 2.379 5.381 1.00 96.00 84 VAL A CA 1
ATOM 664 C C . VAL A 1 84 ? 10.335 2.566 4.937 1.00 96.00 84 VAL A C 1
ATOM 666 O O . VAL A 1 84 ? 11.231 2.749 5.750 1.00 96.00 84 VAL A O 1
ATOM 669 N N . ARG A 1 85 ? 10.553 2.510 3.621 1.00 93.62 85 ARG A N 1
ATOM 670 C CA . ARG A 1 85 ? 11.830 2.753 2.944 1.00 93.62 85 ARG A CA 1
ATOM 671 C C . ARG A 1 85 ? 11.555 3.090 1.474 1.00 93.62 85 ARG A C 1
ATOM 673 O O . ARG A 1 85 ? 10.442 2.831 1.011 1.00 93.62 85 ARG A O 1
ATOM 680 N N . PRO A 1 86 ? 12.518 3.640 0.717 1.00 91.12 86 PRO A N 1
ATOM 681 C CA . PRO A 1 86 ? 12.345 3.826 -0.722 1.00 91.12 86 PRO A CA 1
ATOM 682 C C . PRO A 1 86 ? 11.893 2.521 -1.390 1.00 91.12 86 PRO A C 1
ATOM 684 O O . PRO A 1 86 ? 12.463 1.460 -1.129 1.00 91.12 86 PRO A O 1
ATOM 687 N N . GLY A 1 87 ? 10.836 2.578 -2.201 1.00 90.44 87 GLY A N 1
ATOM 688 C CA . GLY A 1 87 ? 10.274 1.384 -2.837 1.00 90.44 87 GLY A CA 1
ATOM 689 C C . GLY A 1 87 ? 9.172 0.663 -2.046 1.00 90.44 87 GLY A C 1
ATOM 690 O O . GLY A 1 87 ? 8.569 -0.266 -2.581 1.00 90.44 87 GLY A O 1
ATOM 691 N N . LEU A 1 88 ? 8.918 1.029 -0.781 1.00 94.50 88 LEU A N 1
ATOM 692 C CA . LEU A 1 88 ? 8.000 0.310 0.110 1.00 94.50 88 LEU A CA 1
ATOM 693 C C . LEU A 1 88 ? 7.190 1.261 0.999 1.00 94.50 88 LEU A C 1
ATOM 695 O O . LEU A 1 88 ? 7.737 1.979 1.844 1.00 94.50 88 LEU A O 1
ATOM 699 N N . VAL A 1 89 ? 5.870 1.184 0.869 1.00 96.19 89 VAL A N 1
ATOM 700 C CA . VAL A 1 89 ? 4.920 1.898 1.724 1.00 96.19 89 VAL A CA 1
ATOM 701 C C . VAL A 1 89 ? 4.174 0.933 2.632 1.00 96.19 89 VAL A C 1
ATOM 703 O O . VAL A 1 89 ? 3.994 -0.243 2.314 1.00 96.19 89 VAL A O 1
ATOM 706 N N . ARG A 1 90 ? 3.715 1.461 3.762 1.00 96.81 90 ARG A N 1
ATOM 707 C CA . ARG A 1 90 ? 2.875 0.765 4.723 1.00 96.81 90 ARG A CA 1
ATOM 708 C C . ARG A 1 90 ? 1.578 1.519 4.922 1.00 96.81 90 ARG A C 1
ATOM 710 O O . ARG A 1 90 ? 1.581 2.690 5.303 1.00 96.81 90 ARG A O 1
ATOM 717 N N . LEU A 1 91 ? 0.480 0.809 4.722 1.00 96.06 91 LEU A N 1
ATOM 718 C CA . LEU A 1 91 ? -0.856 1.249 5.056 1.00 96.06 91 LEU A CA 1
ATOM 719 C C . LEU A 1 91 ? -1.270 0.596 6.376 1.00 96.06 91 LEU A C 1
ATOM 721 O O . LEU A 1 91 ? -1.059 -0.597 6.597 1.00 96.06 91 LEU A O 1
ATOM 725 N N . ARG A 1 92 ? -1.871 1.382 7.263 1.00 95.62 92 ARG A N 1
ATOM 726 C CA . ARG A 1 92 ? -2.488 0.913 8.503 1.00 95.62 92 ARG A CA 1
ATOM 727 C C . ARG A 1 92 ? -3.960 1.278 8.466 1.00 95.62 92 ARG A C 1
ATOM 729 O O . ARG A 1 92 ? -4.302 2.449 8.622 1.00 95.62 92 ARG A O 1
ATOM 736 N N . ALA A 1 93 ? -4.802 0.280 8.243 1.00 94.50 93 ALA A N 1
ATOM 737 C CA . ALA A 1 93 ? -6.247 0.391 8.352 1.00 94.50 93 ALA A CA 1
ATOM 738 C C . ALA A 1 93 ? -6.637 0.086 9.801 1.00 94.50 93 ALA A C 1
ATOM 740 O O . ALA A 1 93 ? -6.519 -1.053 10.256 1.00 94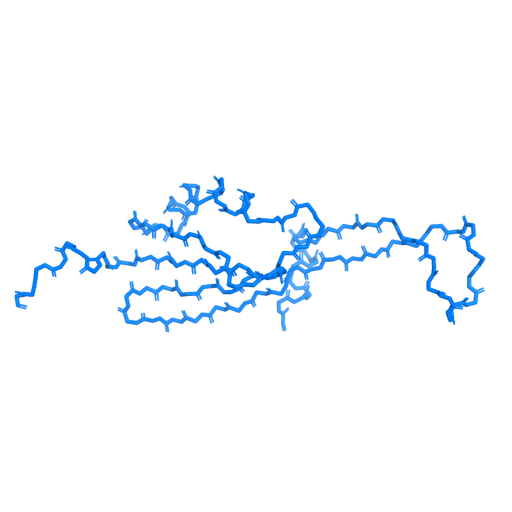.50 93 ALA A O 1
ATOM 741 N N . LEU A 1 94 ? -7.025 1.115 10.549 1.00 91.50 94 LEU A N 1
ATOM 742 C CA . LEU A 1 94 ? -7.358 1.005 11.966 1.00 91.50 94 LEU A CA 1
ATOM 743 C C . LEU A 1 94 ? -8.845 0.675 12.098 1.00 91.50 94 LEU A C 1
ATOM 745 O O . LEU A 1 94 ? -9.671 1.498 11.723 1.00 91.50 94 LEU A O 1
ATOM 749 N N . LEU A 1 95 ? -9.178 -0.503 12.634 1.00 85.62 95 LEU A N 1
ATOM 750 C CA . LEU A 1 95 ? -10.560 -0.866 12.989 1.00 85.62 95 LEU A CA 1
ATOM 751 C C . LEU A 1 95 ? -10.974 -0.210 14.305 1.00 85.62 95 LEU A C 1
ATOM 753 O O . LEU A 1 95 ? -12.100 0.245 14.463 1.00 85.62 95 LEU A O 1
ATOM 757 N N . VAL A 1 96 ? -10.029 -0.150 15.239 1.00 75.94 96 VAL A N 1
ATOM 758 C CA . VAL A 1 96 ? -10.182 0.508 16.530 1.00 75.94 96 VAL A CA 1
ATOM 759 C C . VAL A 1 96 ? -9.159 1.625 16.563 1.00 75.94 96 VAL A C 1
ATOM 761 O O . VAL A 1 96 ? -7.962 1.369 16.421 1.00 75.94 96 VAL A O 1
ATOM 764 N N . CYS A 1 97 ? -9.610 2.867 16.722 1.00 62.12 97 CYS A N 1
ATOM 765 C CA . CYS A 1 97 ? -8.686 3.973 16.908 1.00 62.12 97 CYS A CA 1
ATOM 766 C C . CYS A 1 97 ? -8.054 3.840 18.308 1.00 62.12 97 CYS A C 1
ATOM 768 O O . CYS A 1 97 ? -8.762 3.920 19.313 1.00 62.12 97 CYS A O 1
ATOM 770 N N . PRO A 1 98 ? -6.731 3.621 18.403 1.00 59.53 98 PRO A N 1
ATOM 771 C CA . PRO A 1 98 ? -6.070 3.385 19.684 1.00 59.53 98 PRO A CA 1
ATOM 772 C C . PRO A 1 98 ? -6.033 4.634 20.576 1.00 59.53 98 PRO A C 1
ATOM 774 O O . PRO A 1 98 ? -5.690 4.517 21.743 1.00 59.53 98 PRO A O 1
ATOM 777 N N . LEU A 1 99 ? -6.380 5.812 20.040 1.00 61.75 99 LEU A N 1
ATOM 778 C CA . LEU A 1 99 ? -6.422 7.075 20.783 1.00 61.75 99 LEU A CA 1
ATOM 779 C C . LEU A 1 99 ? -7.805 7.396 21.369 1.00 61.75 99 LEU A C 1
ATOM 781 O O . LEU A 1 99 ? -7.879 8.144 22.333 1.00 61.75 99 LEU A O 1
ATOM 785 N N . THR A 1 100 ? -8.895 6.853 20.812 1.00 57.59 100 THR A N 1
ATOM 786 C CA . THR A 1 100 ? -10.257 7.039 21.354 1.00 57.59 100 THR A CA 1
ATOM 787 C C . THR A 1 100 ? -10.730 5.882 22.221 1.00 57.59 100 THR A C 1
ATOM 789 O O . THR A 1 100 ? -11.752 6.010 22.888 1.00 57.59 100 THR A O 1
ATOM 792 N N . ARG A 1 101 ? -9.996 4.763 22.265 1.00 50.16 101 ARG A N 1
ATOM 793 C CA . ARG A 1 101 ? -10.223 3.732 23.279 1.00 50.16 101 ARG A CA 1
ATOM 794 C C . ARG A 1 101 ? -9.626 4.211 24.601 1.00 50.16 101 ARG A C 1
ATOM 796 O O . ARG A 1 101 ? -8.493 3.869 24.929 1.00 50.16 101 ARG A O 1
ATOM 803 N N . THR A 1 102 ? -10.386 4.997 25.358 1.00 47.91 102 THR A N 1
ATOM 804 C CA . THR A 1 102 ? -10.203 5.048 26.810 1.00 47.91 102 THR A CA 1
ATOM 805 C C . THR A 1 102 ? -10.278 3.611 27.314 1.00 47.91 102 THR A C 1
ATOM 807 O O . THR A 1 102 ? -11.194 2.866 26.963 1.00 47.91 102 THR A O 1
ATOM 810 N N . ALA A 1 103 ? -9.243 3.172 28.026 1.00 48.59 103 ALA A N 1
ATOM 811 C CA . ALA A 1 103 ? -9.263 1.879 28.684 1.00 48.59 103 ALA A CA 1
ATOM 812 C C . ALA A 1 103 ? -10.448 1.879 29.659 1.00 48.59 103 ALA A C 1
ATOM 814 O O . ALA A 1 103 ? -10.484 2.696 30.577 1.00 48.59 103 ALA A O 1
ATOM 815 N N . VAL A 1 104 ? -11.424 1.017 29.393 1.00 41.59 104 VAL A N 1
ATOM 816 C CA . VAL A 1 104 ? -12.482 0.626 30.325 1.00 41.59 104 VAL A CA 1
ATOM 817 C C . VAL A 1 104 ? -12.275 -0.851 30.594 1.00 41.59 104 VAL A C 1
ATOM 819 O O . VAL A 1 104 ? -12.022 -1.575 29.596 1.00 41.59 104 VAL A O 1
#

Foldseek 3Di:
DQVVVCVVVVVKDWDFDQDPPPDPDPSPDTDIDIHHWDWDWDADPFGIKIKTFADDPRDQVNVVVCFVVCCVVVVAPGWDWDAPDHRIIMIDRGNHDPVPPPPD

Radius of gyration: 17.99 Å; chains: 1; bounding box: 37×27×61 Å

pLDDT: mean 84.14, std 11.71, range [41.59, 96.81]